Protein AF-A0A3S4IJY4-F1 (afdb_monomer_lite)

pLDDT: mean 81.67, std 12.67, range [52.19, 96.19]

Secondary structure (DSSP, 8-state):
---HHHHHTTTHHHHHHHHHHHHHT-SS-------SEEEETTEEEE-PPPHHHHTS-TTT------TTPPPSS-HHHHHHHHHHHHHHHHHHTTS-----

Foldseek 3Di:
DPDPVCVVVVVVVVVVVVVVVVVVVDDDDDDDDDDQWDADPNDIDGDDDDPVLVVDDPVNDDDPDDVPDDDPDDPVRVVVVVVVVVVVVVVVVPPPDDDD

Sequence (100 aa):
MPHSESVENGMVEEERRLMYVGITRAQRSLTLSYCVKRRRAGEWQFIEPSRFISEIDGEDLRHFGKPGAEPLVSKSEGKSRLANLTAMLAGKDKSGEMPD

Organism: Chromobacterium violaceum (NCBI:txid536)

Radius of gyration: 21.25 Å; chains: 1; bounding box: 43×36×60 Å

InterPro domains:
  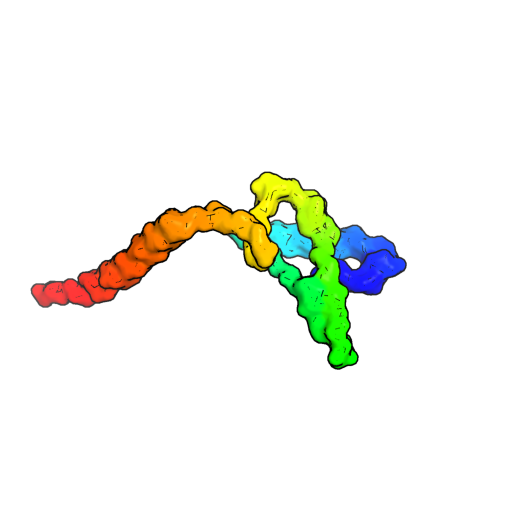IPR000212 UvrD-like helicase [PTHR11070] (2-67)
  IPR014017 UvrD-like helicase, C-terminal [PF13361] (1-36)
  IPR027417 P-loop containing nucleoside triphosphate hydrolase [G3DSA:3.40.50.300] (1-56)
  IPR027417 P-loop containing nucleoside triphosphate hydrolase [SSF52540] (1-59)

Structure (mmCIF, N/CA/C/O backbone):
data_AF-A0A3S4IJY4-F1
#
_entry.id   AF-A0A3S4IJY4-F1
#
loop_
_atom_site.group_PDB
_atom_site.id
_atom_site.type_symbol
_atom_site.label_atom_id
_atom_site.label_alt_id
_atom_site.label_comp_id
_atom_site.label_asym_id
_atom_site.label_entity_id
_atom_site.label_seq_id
_atom_site.pdbx_PDB_ins_code
_atom_site.Cartn_x
_atom_site.Cartn_y
_atom_site.Cartn_z
_atom_site.occupancy
_atom_site.B_iso_or_equiv
_atom_site.auth_seq_id
_atom_site.auth_comp_id
_atom_site.auth_asym_id
_atom_site.auth_atom_id
_atom_si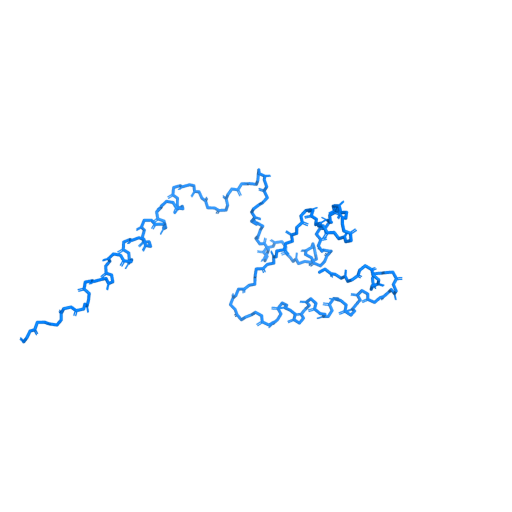te.pdbx_PDB_model_num
ATOM 1 N N . MET A 1 1 ? 9.466 -0.607 -1.462 1.00 52.97 1 MET A N 1
ATOM 2 C CA . MET A 1 1 ? 9.352 -1.401 -2.705 1.00 52.97 1 MET A CA 1
ATOM 3 C C . MET A 1 1 ? 10.620 -2.203 -2.857 1.00 52.97 1 MET A C 1
ATOM 5 O O . MET A 1 1 ? 11.638 -1.640 -2.457 1.00 52.97 1 MET A O 1
ATOM 9 N N . PRO A 1 2 ? 10.557 -3.438 -3.398 1.00 58.41 2 PRO A N 1
ATOM 10 C CA . PRO A 1 2 ? 11.756 -4.219 -3.670 1.00 58.41 2 PRO A CA 1
ATOM 11 C C . PRO A 1 2 ? 12.753 -3.357 -4.431 1.00 58.41 2 PRO A C 1
ATOM 13 O O . PRO A 1 2 ? 12.349 -2.629 -5.349 1.00 58.41 2 PRO A O 1
ATOM 16 N N . HIS A 1 3 ? 14.014 -3.360 -4.005 1.00 60.88 3 HIS A N 1
ATOM 17 C CA . HIS A 1 3 ? 15.032 -2.576 -4.687 1.00 60.88 3 HIS A CA 1
ATOM 18 C C . HIS A 1 3 ? 15.071 -3.021 -6.154 1.00 60.88 3 HIS A C 1
ATOM 20 O O . HIS A 1 3 ? 15.000 -4.217 -6.435 1.00 60.88 3 HIS A O 1
ATOM 26 N N . SER A 1 4 ? 15.128 -2.078 -7.100 1.00 62.03 4 SER A N 1
ATOM 27 C CA . SER A 1 4 ? 1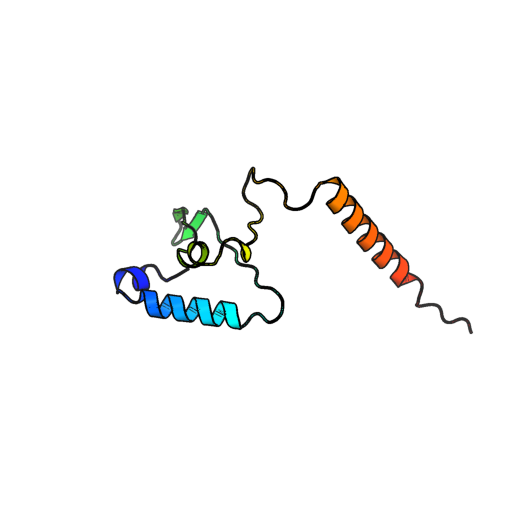5.116 -2.411 -8.535 1.00 62.03 4 SER A CA 1
ATOM 28 C C . SER A 1 4 ? 16.221 -3.418 -8.881 1.00 62.03 4 SER A C 1
ATOM 30 O O . SER A 1 4 ? 15.986 -4.357 -9.632 1.00 62.03 4 SER A O 1
ATOM 32 N N . GLU A 1 5 ? 17.369 -3.303 -8.211 1.00 58.78 5 GLU A N 1
ATOM 33 C CA . GLU A 1 5 ? 18.490 -4.243 -8.321 1.00 58.78 5 GLU A CA 1
ATOM 34 C C . GLU A 1 5 ? 18.174 -5.634 -7.744 1.00 58.78 5 GLU A C 1
ATOM 36 O O . GLU A 1 5 ? 18.658 -6.636 -8.258 1.00 58.78 5 GLU A O 1
ATOM 41 N N . SER A 1 6 ? 17.340 -5.740 -6.704 1.00 60.53 6 SER A N 1
ATOM 42 C CA . SER A 1 6 ? 16.916 -7.035 -6.149 1.00 60.53 6 SER A CA 1
ATOM 43 C C . SER A 1 6 ? 16.039 -7.808 -7.136 1.00 60.53 6 SER A C 1
ATOM 45 O O . SER A 1 6 ? 16.071 -9.036 -7.161 1.00 60.53 6 SER A O 1
ATOM 47 N N . VAL A 1 7 ? 15.266 -7.104 -7.968 1.00 63.19 7 VAL A N 1
ATOM 48 C CA . VAL A 1 7 ? 14.456 -7.726 -9.026 1.00 63.19 7 VAL A CA 1
ATOM 49 C C . VAL A 1 7 ? 15.344 -8.230 -10.165 1.00 63.19 7 VAL A C 1
ATOM 51 O O . VAL A 1 7 ? 15.142 -9.348 -10.631 1.00 63.19 7 VAL A O 1
ATOM 54 N N . GLU A 1 8 ? 16.346 -7.449 -10.571 1.00 62.62 8 GLU A N 1
ATOM 55 C CA . GLU A 1 8 ? 17.293 -7.825 -11.635 1.00 62.62 8 GLU A CA 1
ATOM 56 C C . GLU A 1 8 ? 18.236 -8.964 -11.219 1.00 62.62 8 GLU A C 1
ATOM 58 O O . GLU A 1 8 ? 18.564 -9.819 -12.038 1.00 62.62 8 GLU A O 1
ATOM 63 N N . ASN A 1 9 ? 18.601 -9.041 -9.937 1.00 70.75 9 ASN A N 1
ATOM 64 C CA . ASN A 1 9 ? 19.506 -10.065 -9.403 1.00 70.75 9 ASN A CA 1
ATOM 65 C C . ASN A 1 9 ? 18.797 -11.339 -8.902 1.00 70.75 9 ASN A C 1
ATOM 67 O O . ASN A 1 9 ? 19.425 -12.178 -8.261 1.00 70.75 9 ASN A O 1
ATOM 71 N N . GLY A 1 10 ? 17.485 -11.488 -9.128 1.00 72.69 10 GLY A N 1
ATOM 72 C CA . GLY A 1 10 ? 16.724 -12.659 -8.666 1.00 72.69 10 GLY A CA 1
ATOM 73 C C . GLY A 1 10 ? 16.514 -12.737 -7.144 1.00 72.69 10 GLY A C 1
ATOM 74 O O . GLY A 1 10 ? 16.053 -13.755 -6.634 1.00 72.69 10 GLY A O 1
ATOM 75 N N . MET A 1 11 ? 16.782 -11.656 -6.408 1.00 79.75 11 MET A N 1
ATOM 76 C CA . MET A 1 11 ? 16.662 -11.548 -4.944 1.00 79.75 11 MET A CA 1
ATOM 77 C C . MET A 1 11 ? 15.251 -11.141 -4.483 1.00 79.75 11 MET A C 1
ATOM 79 O O . MET A 1 11 ? 15.058 -10.631 -3.379 1.00 79.75 11 MET A O 1
ATOM 83 N N . VAL A 1 12 ? 14.236 -11.370 -5.320 1.00 84.94 12 VAL A N 1
ATOM 84 C CA . VAL A 1 12 ? 12.832 -11.023 -5.034 1.00 84.94 12 VAL A CA 1
ATOM 85 C C . VAL A 1 12 ? 12.322 -11.722 -3.773 1.00 84.94 12 VAL A C 1
ATOM 87 O O . VAL A 1 12 ? 11.544 -11.137 -3.022 1.00 84.94 12 VAL A O 1
ATOM 90 N N . GLU A 1 13 ? 12.786 -12.942 -3.506 1.00 87.06 13 GLU A N 1
ATOM 91 C CA . GLU A 1 13 ? 12.387 -13.704 -2.320 1.00 87.06 13 GLU A CA 1
ATOM 92 C C . GLU A 1 13 ? 12.900 -13.092 -1.013 1.00 87.06 13 GLU A C 1
ATOM 94 O O . GLU A 1 13 ? 12.221 -13.159 0.012 1.00 87.06 13 GLU A O 1
ATOM 99 N N . GLU A 1 14 ? 14.052 -12.423 -1.033 1.00 88.25 14 GLU A N 1
ATOM 100 C CA . GLU A 1 14 ? 14.539 -11.715 0.152 1.00 88.25 14 GLU A CA 1
ATOM 101 C C . GLU A 1 14 ? 13.705 -10.454 0.413 1.00 88.25 14 GLU A C 1
ATOM 103 O O . GLU A 1 14 ? 13.272 -10.199 1.534 1.00 88.25 14 GLU A O 1
ATOM 108 N N . GLU A 1 15 ? 13.351 -9.715 -0.637 1.00 89.62 15 GLU A N 1
ATOM 109 C CA . GLU A 1 15 ? 12.435 -8.573 -0.528 1.00 89.62 15 GLU A CA 1
ATOM 110 C C . GLU A 1 15 ? 11.031 -8.991 -0.063 1.00 89.62 15 GLU A C 1
ATOM 112 O O . GLU A 1 15 ? 10.374 -8.275 0.700 1.00 89.62 15 GLU A O 1
ATOM 117 N N . ARG A 1 16 ? 10.571 -10.178 -0.476 1.00 90.25 16 ARG A N 1
ATOM 118 C CA . ARG A 1 16 ? 9.326 -10.786 0.007 1.00 90.25 16 ARG A CA 1
ATOM 119 C C . ARG A 1 16 ? 9.401 -11.056 1.508 1.00 90.25 16 ARG A C 1
ATOM 121 O O . ARG A 1 16 ? 8.461 -10.720 2.232 1.00 90.25 16 ARG A O 1
ATOM 128 N N . ARG A 1 17 ? 10.519 -11.601 1.999 1.00 92.06 17 ARG A N 1
ATOM 129 C CA . ARG A 1 17 ? 10.745 -11.790 3.443 1.00 92.06 17 ARG A CA 1
ATOM 130 C C . ARG A 1 17 ? 10.749 -10.462 4.190 1.00 92.06 17 ARG A C 1
ATOM 132 O O . ARG A 1 17 ? 10.112 -10.369 5.238 1.00 92.06 17 ARG A O 1
ATOM 139 N N . LEU A 1 18 ? 11.387 -9.426 3.647 1.00 91.62 18 LEU A N 1
ATOM 140 C CA . LEU A 1 18 ? 11.371 -8.088 4.246 1.00 91.62 18 LEU A CA 1
ATOM 141 C C . LEU A 1 18 ? 9.948 -7.522 4.348 1.00 91.62 18 LEU A C 1
ATOM 143 O O . LEU A 1 18 ? 9.572 -7.003 5.401 1.00 91.62 18 LEU A O 1
ATOM 147 N N . MET A 1 19 ? 9.130 -7.670 3.301 1.00 91.56 19 MET A N 1
ATOM 148 C CA . MET A 1 19 ? 7.718 -7.275 3.336 1.00 91.56 19 MET A CA 1
ATOM 149 C C . MET A 1 19 ? 6.947 -8.051 4.411 1.00 91.56 19 MET A C 1
ATOM 151 O O . MET A 1 19 ? 6.242 -7.442 5.214 1.00 91.56 19 MET A O 1
ATOM 155 N N . TYR A 1 20 ? 7.110 -9.375 4.469 1.00 92.88 20 TYR A N 1
ATOM 156 C CA . TYR A 1 20 ? 6.449 -10.231 5.458 1.00 92.88 20 TYR A CA 1
ATOM 157 C C . TYR A 1 20 ? 6.812 -9.850 6.901 1.00 92.88 20 TYR A C 1
ATOM 159 O O . TYR A 1 20 ? 5.933 -9.714 7.756 1.00 92.88 20 TYR A O 1
ATOM 167 N N . VAL A 1 21 ? 8.097 -9.609 7.178 1.00 95.44 21 VAL A N 1
ATOM 168 C CA . VAL A 1 21 ? 8.549 -9.102 8.483 1.00 95.44 21 VAL A CA 1
ATOM 169 C C . VAL A 1 21 ? 7.930 -7.733 8.770 1.00 95.44 21 VAL A C 1
ATOM 171 O O . VAL A 1 21 ? 7.466 -7.496 9.881 1.00 95.44 21 VAL A O 1
ATOM 174 N N . GLY A 1 22 ? 7.869 -6.835 7.784 1.00 93.62 22 GLY A N 1
ATOM 175 C CA . GLY A 1 22 ? 7.205 -5.537 7.927 1.00 93.62 22 GLY A CA 1
ATOM 176 C C . GLY A 1 22 ? 5.722 -5.657 8.293 1.00 93.62 22 GLY A C 1
ATOM 177 O O . GLY A 1 22 ? 5.261 -4.963 9.198 1.00 93.62 22 GLY A O 1
ATOM 178 N N . ILE A 1 23 ? 4.993 -6.569 7.644 1.00 92.94 23 ILE A N 1
ATOM 179 C CA . ILE A 1 23 ? 3.575 -6.839 7.923 1.00 92.94 23 ILE A CA 1
ATOM 180 C C . ILE A 1 23 ? 3.401 -7.365 9.352 1.00 92.94 23 ILE A C 1
ATOM 182 O O . ILE A 1 23 ? 2.637 -6.805 10.134 1.00 92.94 23 ILE A O 1
ATOM 186 N N . THR A 1 24 ? 4.152 -8.402 9.720 1.00 95.12 24 THR A N 1
ATOM 187 C CA . THR A 1 24 ? 4.026 -9.085 11.021 1.00 95.12 24 THR A CA 1
ATOM 188 C C . THR A 1 24 ? 4.491 -8.250 12.219 1.00 95.12 24 THR A C 1
ATOM 190 O O . THR A 1 24 ? 4.206 -8.600 13.363 1.00 95.12 24 THR A O 1
ATOM 193 N N . ARG A 1 25 ? 5.169 -7.116 11.993 1.00 96.19 25 ARG A N 1
ATOM 194 C CA . ARG A 1 25 ? 5.509 -6.146 13.051 1.00 96.19 25 ARG A CA 1
ATOM 195 C C . ARG A 1 25 ? 4.299 -5.349 13.537 1.00 96.19 25 ARG A C 1
ATOM 197 O O . ARG A 1 25 ? 4.322 -4.847 14.662 1.00 96.19 25 ARG A O 1
ATOM 204 N N . ALA A 1 26 ? 3.268 -5.191 12.710 1.00 94.56 26 ALA A N 1
ATOM 205 C CA . ALA A 1 26 ? 2.072 -4.449 13.080 1.00 94.56 26 ALA A CA 1
ATOM 206 C C . ALA A 1 26 ? 1.177 -5.293 14.004 1.00 94.56 26 ALA A C 1
ATOM 208 O O . ALA A 1 26 ? 0.752 -6.382 13.644 1.00 94.56 26 ALA A O 1
ATOM 209 N N . GLN A 1 27 ? 0.860 -4.773 15.194 1.00 93.62 27 GLN A N 1
ATOM 210 C CA . GLN A 1 27 ? 0.038 -5.496 16.181 1.00 93.62 27 GLN A CA 1
ATOM 211 C C . GLN A 1 27 ? -1.467 -5.226 16.059 1.00 93.62 27 GLN A C 1
ATOM 213 O O . GLN A 1 27 ? -2.272 -6.044 16.488 1.00 93.62 27 GLN A O 1
ATOM 218 N N . ARG A 1 28 ? -1.855 -4.047 15.554 1.00 93.19 28 ARG A N 1
ATOM 219 C CA . ARG A 1 28 ? -3.263 -3.604 15.510 1.00 93.19 28 ARG A CA 1
ATOM 220 C C . ARG A 1 28 ? -3.732 -3.272 14.102 1.00 93.19 28 ARG A C 1
ATOM 222 O O . ARG A 1 28 ? -4.778 -3.734 13.676 1.00 93.19 28 ARG A O 1
ATOM 229 N N . SER A 1 29 ? -2.972 -2.441 13.397 1.00 90.94 29 SER A N 1
ATOM 230 C CA . SER A 1 29 ? -3.302 -1.992 12.047 1.00 90.94 29 SER A CA 1
ATOM 231 C C . SER A 1 29 ? -2.028 -1.723 11.262 1.00 90.94 29 SER A C 1
ATOM 233 O O . SER A 1 29 ? -1.079 -1.160 11.813 1.00 90.94 29 SER A O 1
ATOM 235 N N . LEU A 1 30 ? -2.039 -2.063 9.976 1.00 92.25 30 LEU A N 1
ATOM 236 C CA . LEU A 1 30 ? -0.970 -1.765 9.032 1.00 92.25 30 LEU A CA 1
ATOM 237 C C . LEU A 1 30 ? -1.504 -0.829 7.948 1.00 92.25 30 LEU A C 1
ATOM 239 O O . LEU A 1 30 ? -2.478 -1.149 7.272 1.00 92.25 30 LEU A O 1
ATOM 243 N N . THR A 1 31 ? -0.835 0.305 7.756 1.00 92.00 31 THR A N 1
ATOM 244 C CA . THR A 1 31 ? -1.122 1.220 6.649 1.00 92.00 31 THR A CA 1
ATOM 245 C C . THR A 1 31 ? 0.042 1.190 5.677 1.00 92.00 31 THR A C 1
ATOM 247 O O . THR A 1 31 ? 1.161 1.561 6.030 1.00 92.00 31 THR A O 1
ATOM 250 N N . LEU A 1 32 ? -0.226 0.772 4.443 1.00 90.44 32 LEU A N 1
ATOM 251 C CA . LEU A 1 32 ? 0.745 0.789 3.356 1.00 90.44 32 LEU A CA 1
ATOM 252 C C . LEU A 1 32 ? 0.516 2.025 2.488 1.00 90.44 32 LEU A C 1
ATOM 254 O O . LEU A 1 32 ? -0.606 2.297 2.065 1.00 90.44 32 LEU A O 1
ATOM 258 N N . SER A 1 33 ? 1.585 2.762 2.198 1.00 90.00 33 SER A N 1
ATOM 259 C CA . SER A 1 33 ? 1.553 3.914 1.300 1.00 90.00 33 SER A CA 1
ATOM 260 C C . SER A 1 33 ? 2.517 3.716 0.134 1.00 90.00 33 SER A C 1
ATOM 262 O O . SER A 1 33 ? 3.561 3.071 0.249 1.00 90.00 33 SER A O 1
ATOM 264 N N . TYR A 1 34 ? 2.151 4.266 -1.019 1.00 89.12 34 TYR A N 1
ATOM 265 C CA . TYR A 1 34 ? 3.001 4.325 -2.201 1.00 89.12 34 TYR A CA 1
ATOM 266 C C . TYR A 1 34 ? 2.765 5.648 -2.929 1.00 89.12 34 TYR A C 1
ATOM 268 O O . TYR A 1 34 ? 1.777 6.342 -2.688 1.00 89.12 34 TYR A O 1
ATOM 276 N N . CYS A 1 35 ? 3.692 6.009 -3.810 1.00 89.06 35 CYS A N 1
ATOM 277 C CA . CYS A 1 35 ? 3.604 7.213 -4.627 1.00 89.06 35 CYS A CA 1
ATOM 278 C C . CYS A 1 35 ? 3.459 6.828 -6.099 1.00 89.06 35 CYS A C 1
ATOM 280 O O . CYS A 1 35 ? 4.078 5.872 -6.551 1.00 89.06 35 CYS A O 1
ATOM 282 N N . VAL A 1 36 ? 2.661 7.595 -6.845 1.00 88.19 36 VAL A N 1
ATOM 283 C CA . VAL A 1 36 ? 2.515 7.433 -8.305 1.00 88.19 36 VAL A CA 1
ATOM 284 C C . VAL A 1 36 ? 3.730 8.002 -9.042 1.00 88.19 36 VAL A C 1
ATOM 286 O O . VAL A 1 36 ? 4.094 7.549 -10.123 1.00 88.19 36 VAL A O 1
ATOM 289 N N . LYS A 1 37 ? 4.373 9.014 -8.451 1.00 91.44 37 LYS A N 1
ATOM 290 C CA . LYS A 1 37 ? 5.502 9.734 -9.030 1.00 91.44 37 LYS A CA 1
ATOM 291 C C . LYS A 1 37 ? 6.471 10.141 -7.923 1.00 91.44 37 LYS A C 1
ATOM 293 O O . LYS A 1 37 ? 6.039 10.680 -6.904 1.00 91.44 37 LYS A O 1
ATOM 298 N N . ARG A 1 38 ? 7.771 9.917 -8.123 1.00 92.12 38 ARG A N 1
ATOM 299 C CA . ARG A 1 38 ? 8.838 10.341 -7.198 1.00 92.12 38 ARG A CA 1
ATOM 300 C C . ARG A 1 38 ? 9.968 11.034 -7.938 1.00 92.12 38 ARG A C 1
ATOM 302 O O . ARG A 1 38 ? 10.172 10.789 -9.124 1.00 92.12 38 ARG A O 1
ATOM 309 N N . ARG A 1 39 ? 10.722 11.873 -7.229 1.00 94.25 39 ARG A N 1
ATOM 310 C CA . ARG A 1 39 ? 11.948 12.471 -7.758 1.00 94.25 39 ARG A CA 1
ATOM 311 C C . ARG A 1 39 ? 13.150 11.631 -7.333 1.00 94.25 39 ARG A C 1
ATOM 313 O O . ARG A 1 39 ? 13.335 11.406 -6.139 1.00 94.25 39 ARG A O 1
ATOM 320 N N . ARG A 1 40 ? 13.958 11.169 -8.284 1.00 90.69 40 ARG A N 1
ATOM 321 C CA . ARG A 1 40 ? 15.193 10.412 -8.038 1.00 90.69 40 ARG A CA 1
ATOM 322 C C . ARG A 1 40 ? 16.283 10.958 -8.950 1.00 90.69 40 ARG A C 1
ATOM 324 O O . ARG A 1 40 ? 16.038 11.144 -10.132 1.00 90.69 40 ARG A O 1
ATOM 331 N N . ALA A 1 41 ? 17.458 11.246 -8.387 1.00 91.69 41 ALA A N 1
ATOM 332 C CA . ALA A 1 41 ? 18.590 11.818 -9.126 1.00 91.69 41 ALA A CA 1
ATOM 333 C C . ALA A 1 41 ? 18.216 13.058 -9.972 1.00 91.69 41 ALA A C 1
ATOM 335 O O . ALA A 1 41 ? 18.650 13.220 -11.102 1.00 91.69 41 ALA A O 1
ATOM 336 N N . GLY A 1 42 ? 17.366 13.935 -9.426 1.00 94.38 42 GLY A N 1
ATOM 337 C CA . GLY A 1 42 ? 16.920 15.155 -10.106 1.00 94.38 42 GLY A CA 1
ATOM 338 C C . GLY A 1 42 ? 15.745 14.964 -11.068 1.00 94.38 42 GLY A C 1
ATOM 339 O O . GLY A 1 42 ? 15.009 15.930 -11.282 1.00 94.38 42 GLY A O 1
ATOM 340 N N . GLU A 1 43 ? 15.492 13.743 -11.532 1.00 93.69 43 GLU A N 1
ATOM 341 C CA . GLU A 1 43 ? 14.444 13.418 -12.496 1.00 93.69 43 GLU A CA 1
ATOM 342 C C . GLU A 1 43 ? 13.162 12.921 -11.837 1.00 93.69 43 GLU A C 1
ATOM 344 O O . GLU A 1 43 ? 13.156 12.327 -10.757 1.00 93.69 43 GLU A O 1
ATOM 349 N N . TRP A 1 44 ? 12.046 13.167 -12.513 1.00 94.31 44 TRP A N 1
ATOM 350 C CA . TRP A 1 44 ? 10.746 12.661 -12.116 1.00 94.31 44 TRP A CA 1
ATOM 351 C C . TRP A 1 44 ? 10.481 11.301 -12.753 1.00 94.31 44 TRP A C 1
ATOM 353 O O . TRP A 1 44 ? 10.480 11.180 -13.972 1.00 94.31 44 TRP A O 1
ATOM 363 N N . GLN A 1 45 ? 10.164 10.309 -11.930 1.00 91.25 45 GLN A N 1
ATOM 364 C CA . GLN A 1 45 ? 9.888 8.945 -12.368 1.00 91.25 45 GLN A CA 1
ATOM 365 C C . GLN A 1 45 ? 8.495 8.528 -11.908 1.00 91.25 45 GLN A C 1
ATOM 367 O O . GLN A 1 45 ? 8.135 8.743 -10.745 1.00 91.25 45 GLN A O 1
ATOM 372 N N . PHE A 1 46 ? 7.717 7.944 -12.819 1.00 89.69 46 PHE A N 1
ATOM 373 C CA . PHE A 1 46 ? 6.489 7.241 -12.465 1.00 89.69 46 PHE A CA 1
ATOM 374 C C . PHE A 1 46 ? 6.843 5.886 -11.865 1.00 89.69 46 PHE A C 1
ATOM 376 O O . PHE A 1 46 ? 7.799 5.243 -12.297 1.00 89.69 46 PHE A O 1
ATOM 383 N N . ILE A 1 47 ? 6.108 5.493 -10.832 1.00 87.50 47 ILE A N 1
ATOM 384 C CA . ILE A 1 47 ? 6.373 4.274 -10.075 1.00 87.50 47 ILE A CA 1
ATOM 385 C C . ILE A 1 47 ? 5.079 3.481 -9.996 1.00 87.50 47 ILE A C 1
ATOM 387 O O . ILE A 1 47 ? 4.028 4.018 -9.640 1.00 87.50 47 ILE A O 1
ATOM 391 N N . GLU A 1 48 ? 5.172 2.197 -10.314 1.00 85.00 48 GLU A N 1
ATOM 392 C CA . GLU A 1 48 ? 4.080 1.261 -10.092 1.00 85.00 48 GLU A CA 1
ATOM 393 C C . GLU A 1 48 ? 4.046 0.801 -8.628 1.00 85.00 48 GLU A C 1
ATOM 395 O O . GLU A 1 48 ? 5.095 0.735 -7.980 1.00 85.00 48 GLU A O 1
ATOM 400 N N . PRO A 1 49 ? 2.865 0.470 -8.076 1.00 87.00 49 PRO A N 1
ATOM 401 C CA . PRO A 1 49 ? 2.761 -0.117 -6.745 1.00 87.00 49 PRO A CA 1
ATOM 402 C C . PRO A 1 49 ? 3.570 -1.416 -6.607 1.00 87.00 49 PRO A C 1
ATOM 404 O O . PRO A 1 49 ? 3.862 -2.109 -7.578 1.00 87.00 49 PRO A O 1
ATOM 407 N N . SER A 1 50 ? 3.887 -1.799 -5.366 1.00 89.06 50 SER A N 1
ATOM 408 C CA . SER A 1 50 ? 4.539 -3.086 -5.098 1.00 89.06 50 SER A CA 1
ATOM 409 C C . SER A 1 50 ? 3.705 -4.263 -5.553 1.00 89.06 50 SER A C 1
ATOM 411 O O . SER A 1 50 ? 2.551 -4.373 -5.156 1.00 89.06 50 SER A O 1
ATOM 413 N N . ARG A 1 51 ? 4.331 -5.195 -6.286 1.00 86.25 51 ARG A N 1
ATOM 414 C CA . ARG A 1 51 ? 3.730 -6.493 -6.626 1.00 86.25 51 ARG A CA 1
ATOM 415 C C . ARG A 1 51 ? 3.225 -7.244 -5.393 1.00 86.25 51 ARG A C 1
ATOM 417 O O . ARG A 1 51 ? 2.185 -7.876 -5.447 1.00 86.25 51 ARG A O 1
ATOM 424 N N . PHE A 1 52 ? 3.895 -7.085 -4.249 1.00 90.19 52 PHE A N 1
ATOM 425 C CA . PHE A 1 52 ? 3.460 -7.706 -2.998 1.00 90.19 52 PHE A CA 1
ATOM 426 C C . PHE A 1 52 ? 2.129 -7.141 -2.477 1.00 90.19 52 PHE A C 1
ATOM 428 O O . PHE A 1 52 ? 1.489 -7.788 -1.667 1.00 90.19 52 PHE A O 1
ATOM 435 N N . ILE A 1 53 ? 1.691 -5.953 -2.922 1.00 88.62 53 ILE A N 1
ATOM 436 C CA . ILE A 1 53 ? 0.367 -5.415 -2.563 1.00 88.62 53 ILE A CA 1
ATOM 437 C C . ILE A 1 53 ? -0.734 -6.180 -3.302 1.00 88.62 53 ILE A C 1
ATOM 439 O O . ILE A 1 53 ? -1.764 -6.457 -2.704 1.00 88.62 53 ILE A O 1
ATOM 443 N N . SER A 1 54 ? -0.526 -6.536 -4.575 1.00 86.44 54 SER A N 1
ATOM 444 C CA . SER A 1 54 ? -1.506 -7.310 -5.358 1.00 86.44 54 SER A CA 1
ATOM 445 C C . SER A 1 54 ? -1.586 -8.786 -4.968 1.00 86.44 54 SER A C 1
ATOM 447 O O . SER A 1 54 ? -2.503 -9.473 -5.394 1.00 86.44 54 SER A O 1
ATOM 449 N N . GLU A 1 55 ? -0.614 -9.277 -4.203 1.00 89.00 55 GLU A N 1
ATOM 450 C CA . GLU A 1 55 ? -0.587 -10.653 -3.700 1.00 89.00 55 GLU A CA 1
ATOM 451 C C . GLU A 1 55 ? -1.320 -10.813 -2.355 1.00 89.00 55 GLU A C 1
ATOM 453 O O . GLU A 1 55 ? -1.567 -11.940 -1.934 1.00 89.00 55 GLU A O 1
ATOM 458 N N . ILE A 1 56 ? -1.645 -9.712 -1.666 1.00 88.00 56 ILE A N 1
ATOM 459 C CA . ILE A 1 56 ? -2.457 -9.738 -0.441 1.00 88.00 56 ILE A CA 1
ATOM 460 C C . ILE A 1 56 ? -3.918 -9.962 -0.840 1.00 88.00 56 ILE A C 1
ATOM 462 O O . ILE A 1 56 ? -4.379 -9.375 -1.821 1.00 88.00 56 ILE A O 1
ATOM 466 N N . ASP A 1 57 ? -4.640 -10.786 -0.074 1.00 83.56 57 ASP A N 1
ATOM 467 C CA . ASP A 1 57 ? -6.060 -11.044 -0.316 1.00 83.56 57 ASP A CA 1
ATOM 468 C C . ASP A 1 57 ? -6.866 -9.731 -0.324 1.00 83.56 57 ASP A C 1
ATOM 470 O O . ASP A 1 57 ? -6.654 -8.826 0.490 1.00 83.56 57 ASP A O 1
ATOM 474 N N . GLY A 1 58 ? -7.789 -9.618 -1.277 1.00 78.31 58 GLY A N 1
ATOM 475 C CA . GLY A 1 58 ? -8.594 -8.422 -1.489 1.00 78.31 58 GLY A CA 1
ATOM 476 C C . GLY A 1 58 ? -9.533 -8.119 -0.322 1.00 78.31 58 GLY A C 1
ATOM 477 O O . GLY A 1 58 ? -9.850 -6.951 -0.100 1.00 78.31 58 GLY A O 1
ATOM 478 N N . GLU A 1 59 ? -9.945 -9.132 0.445 1.00 83.38 59 GLU A N 1
ATOM 479 C CA . GLU A 1 59 ? -10.804 -8.941 1.624 1.00 83.38 59 GLU A CA 1
ATOM 480 C C . GLU A 1 59 ? -10.070 -8.246 2.785 1.00 83.38 59 GLU A C 1
ATOM 482 O O . GLU A 1 59 ? -10.670 -7.459 3.526 1.00 83.38 59 GLU A O 1
ATOM 487 N N . ASP A 1 60 ? -8.755 -8.452 2.890 1.00 83.88 60 ASP A N 1
ATOM 488 C CA . ASP A 1 60 ? -7.910 -7.866 3.935 1.00 83.88 60 ASP A CA 1
ATOM 489 C C . ASP A 1 60 ? -7.410 -6.457 3.582 1.00 83.88 60 ASP A C 1
ATOM 491 O O . ASP A 1 60 ? -6.924 -5.717 4.448 1.00 83.88 60 ASP A O 1
ATOM 495 N N . LEU A 1 61 ? -7.529 -6.048 2.314 1.00 86.31 61 LEU A N 1
ATOM 496 C CA . LEU A 1 61 ? -6.932 -4.816 1.816 1.00 86.31 61 LEU A CA 1
ATOM 497 C C . LEU A 1 61 ? -7.974 -3.736 1.509 1.00 86.31 61 LEU A C 1
ATOM 499 O O . LEU A 1 61 ? -8.773 -3.817 0.581 1.00 86.31 61 LEU A O 1
ATOM 503 N N . ARG A 1 62 ? -7.905 -2.630 2.254 1.00 86.31 62 ARG A N 1
ATOM 504 C CA . ARG A 1 62 ? -8.730 -1.440 2.004 1.00 86.31 62 ARG A CA 1
ATOM 505 C C . ARG A 1 62 ? -7.912 -0.379 1.279 1.00 86.31 62 ARG A C 1
ATOM 507 O O . ARG A 1 62 ? -6.934 0.138 1.817 1.00 86.31 62 ARG A O 1
ATOM 514 N N . HIS A 1 63 ? -8.319 -0.025 0.064 1.00 83.19 63 HIS A N 1
ATOM 515 C CA . HIS A 1 63 ? -7.674 1.041 -0.700 1.00 83.19 63 HIS A CA 1
ATOM 516 C C . HIS A 1 63 ? -8.239 2.417 -0.332 1.00 83.19 63 HIS A C 1
ATOM 518 O O . HIS A 1 63 ? -9.442 2.651 -0.414 1.00 83.19 63 HIS A O 1
ATOM 524 N N . PHE A 1 64 ? -7.350 3.357 -0.007 1.00 78.88 64 PHE A N 1
ATOM 525 C CA . PHE A 1 64 ? -7.695 4.748 0.289 1.00 78.88 64 PHE A CA 1
ATOM 526 C C . PHE A 1 64 ? -7.010 5.695 -0.703 1.00 78.88 64 PHE A C 1
ATOM 528 O O . PHE A 1 64 ? -5.929 5.399 -1.211 1.00 78.88 64 PHE A O 1
ATOM 535 N N . GLY A 1 65 ? -7.622 6.852 -0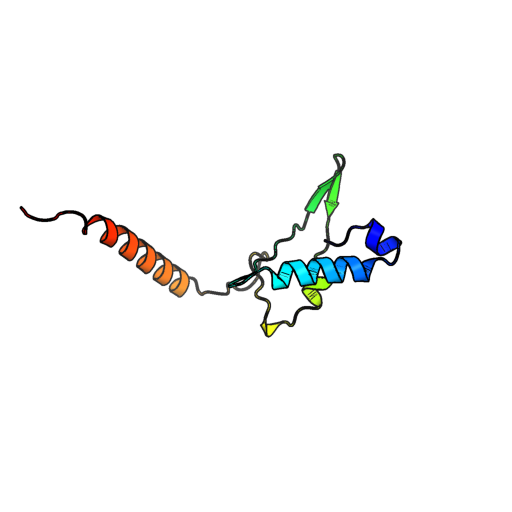.971 1.00 74.38 65 GLY A N 1
ATOM 536 C CA . GLY A 1 65 ? -6.962 7.956 -1.680 1.00 74.38 65 GLY A CA 1
ATOM 537 C C . GLY A 1 65 ? -6.762 7.776 -3.190 1.00 74.38 65 GLY A C 1
ATOM 538 O O . GLY A 1 65 ? -6.080 8.598 -3.797 1.00 74.38 65 GLY A O 1
ATOM 539 N N . LYS A 1 66 ? -7.358 6.752 -3.820 1.00 71.75 66 LYS A N 1
ATOM 540 C CA . LYS A 1 66 ? -7.433 6.678 -5.288 1.00 71.75 66 LYS A CA 1
ATOM 541 C C . LYS A 1 66 ? -8.337 7.813 -5.804 1.00 71.75 66 LYS A C 1
ATOM 543 O O . LYS A 1 66 ? -9.495 7.878 -5.382 1.00 71.75 66 LYS A O 1
ATOM 548 N N . PRO A 1 67 ? -7.858 8.694 -6.704 1.00 63.75 67 PRO A N 1
ATOM 549 C CA . PRO A 1 67 ? -8.712 9.697 -7.333 1.00 63.75 67 PRO A CA 1
ATOM 550 C C . PRO A 1 67 ? -9.891 9.011 -8.038 1.00 63.75 67 PRO A C 1
ATOM 552 O O . PRO A 1 67 ? -9.676 8.144 -8.880 1.00 63.75 67 PRO A O 1
ATOM 555 N N . GLY A 1 68 ? -11.124 9.364 -7.666 1.00 67.62 68 GLY A N 1
ATOM 556 C CA . GLY A 1 68 ? -12.343 8.795 -8.256 1.00 67.62 68 GLY A CA 1
ATOM 557 C C . GLY A 1 68 ? -12.813 7.452 -7.682 1.00 67.62 68 GLY A C 1
ATOM 558 O O . GLY A 1 68 ? -13.794 6.914 -8.183 1.00 67.62 68 GLY A O 1
ATOM 559 N N . ALA A 1 69 ? -12.167 6.909 -6.645 1.00 73.19 69 ALA A N 1
ATOM 560 C CA . ALA A 1 69 ? -12.696 5.735 -5.950 1.00 73.19 69 ALA A CA 1
ATOM 561 C C . ALA A 1 69 ? -13.918 6.094 -5.092 1.00 73.19 69 ALA A C 1
ATOM 563 O O . ALA A 1 69 ? -13.988 7.192 -4.528 1.00 73.19 69 ALA A O 1
ATOM 564 N N . GLU A 1 70 ? -14.857 5.153 -4.960 1.00 68.69 70 GLU A N 1
ATOM 565 C CA . GLU A 1 70 ? -15.981 5.338 -4.050 1.00 68.69 70 GLU A CA 1
ATOM 566 C C . GLU A 1 70 ? -15.480 5.467 -2.604 1.00 68.69 70 GLU A C 1
ATOM 568 O O . GLU A 1 70 ? -14.636 4.682 -2.154 1.00 68.69 70 GLU A O 1
ATOM 573 N N . PRO A 1 71 ? -15.951 6.480 -1.860 1.00 69.25 71 PRO A N 1
ATOM 574 C CA . PRO A 1 71 ? -15.539 6.663 -0.483 1.00 69.25 71 PRO A CA 1
ATOM 575 C C . PRO A 1 71 ? -16.061 5.504 0.376 1.00 69.25 71 PRO A C 1
ATOM 577 O O . PRO A 1 71 ? -17.261 5.263 0.439 1.00 69.25 71 PRO A O 1
ATOM 580 N N . LEU A 1 72 ? -15.153 4.843 1.105 1.00 70.06 72 LEU A N 1
ATOM 581 C CA . LEU A 1 72 ? -15.460 3.734 2.029 1.00 70.06 72 LEU A CA 1
ATOM 582 C C . LEU A 1 72 ? -16.481 4.093 3.117 1.00 70.06 72 LEU A C 1
ATOM 584 O O . LEU A 1 72 ? -17.050 3.218 3.759 1.00 70.06 72 LEU A O 1
ATOM 588 N N . VAL A 1 73 ? -16.661 5.387 3.367 1.00 78.31 73 VAL A N 1
ATOM 589 C CA . VAL A 1 73 ? -17.621 5.918 4.324 1.00 78.31 73 VAL A CA 1
ATOM 590 C C . VAL A 1 73 ? -18.434 6.982 3.612 1.00 78.31 73 VAL A C 1
ATOM 592 O O . VAL A 1 73 ? -17.877 7.905 3.012 1.00 78.31 73 VAL A O 1
ATOM 595 N N . SER A 1 74 ? -19.757 6.876 3.709 1.00 81.75 74 SER A N 1
ATOM 596 C CA . SER A 1 74 ? -20.652 7.893 3.167 1.00 81.75 74 SER A CA 1
ATOM 597 C C . SER A 1 74 ? -20.374 9.265 3.799 1.00 81.75 74 SER A C 1
ATOM 599 O O . SER A 1 74 ? -19.939 9.381 4.948 1.00 81.75 74 SER A O 1
ATOM 601 N N . LYS A 1 75 ? -20.657 10.345 3.062 1.00 81.00 75 LYS A N 1
ATOM 602 C CA . LYS A 1 75 ? -20.471 11.715 3.575 1.00 81.00 75 LYS A CA 1
ATOM 603 C C . LYS A 1 75 ? -21.266 11.965 4.864 1.00 81.00 75 LYS A C 1
ATOM 605 O O . LYS A 1 75 ? -20.789 12.686 5.737 1.00 81.00 75 LYS A O 1
ATOM 610 N N . SER A 1 76 ? -22.458 11.376 4.990 1.00 86.25 76 SER A N 1
ATOM 611 C CA . SER A 1 76 ? -23.308 11.490 6.180 1.00 86.25 76 SER A CA 1
ATOM 612 C C . SER A 1 76 ? -22.693 10.778 7.383 1.00 86.25 76 SER A C 1
ATOM 614 O O . SER A 1 76 ? -22.566 11.378 8.447 1.00 86.25 76 SER A O 1
ATOM 616 N N . GLU A 1 77 ? -22.238 9.540 7.210 1.00 84.75 77 GLU A N 1
ATOM 617 C CA . GLU A 1 77 ? -21.615 8.754 8.276 1.00 84.75 77 GLU A CA 1
ATOM 618 C C . GLU A 1 77 ? -20.270 9.350 8.716 1.00 84.75 77 GLU A C 1
ATOM 620 O O . GLU A 1 77 ? -19.988 9.436 9.913 1.00 84.75 77 GLU A O 1
ATOM 625 N N . GLY A 1 78 ? -19.475 9.854 7.766 1.00 85.44 78 GLY A N 1
ATOM 626 C CA . GLY A 1 78 ? -18.245 10.594 8.053 1.00 85.44 78 GLY A CA 1
ATOM 627 C C . GLY A 1 78 ? -18.510 11.857 8.876 1.00 85.44 78 GLY A C 1
ATOM 628 O O . GLY A 1 78 ? -17.809 12.111 9.857 1.00 85.44 78 GLY A O 1
ATOM 629 N N . LYS A 1 79 ? -19.566 12.610 8.538 1.00 88.31 79 LYS A N 1
ATOM 630 C CA . LYS A 1 79 ? -19.979 13.809 9.282 1.00 88.31 79 LYS A CA 1
ATOM 631 C C . LYS A 1 79 ? -20.429 13.472 10.706 1.00 88.31 79 LYS A C 1
ATOM 633 O O . LYS A 1 79 ? -20.026 14.166 11.635 1.00 88.31 79 LYS A O 1
ATOM 638 N N . SER A 1 80 ? -21.196 12.397 10.892 1.00 90.38 80 SER A N 1
ATOM 639 C CA . SER A 1 80 ? -21.637 11.945 12.220 1.00 90.38 80 SER A CA 1
ATOM 640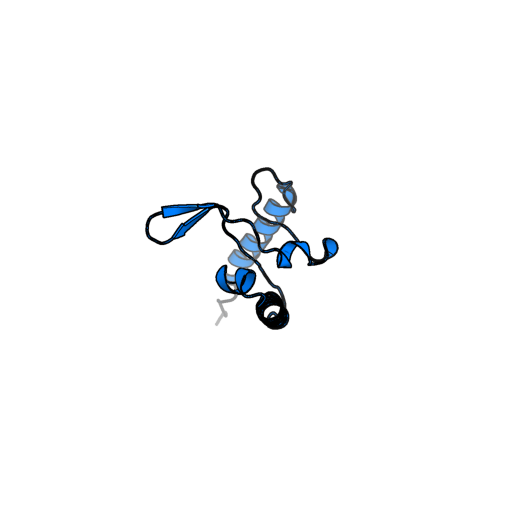 C C . SER A 1 80 ? -20.473 11.476 13.096 1.00 90.38 80 SER A C 1
ATOM 642 O O . SER A 1 80 ? -20.396 11.850 14.265 1.00 90.38 80 SER A O 1
ATOM 644 N N . ARG A 1 81 ? -19.523 10.709 12.538 1.00 89.12 81 ARG A N 1
ATOM 645 C CA . ARG A 1 81 ? -18.304 10.297 13.258 1.00 89.12 81 ARG A CA 1
ATOM 646 C C . ARG A 1 81 ? -17.493 11.502 13.725 1.00 89.12 81 ARG A C 1
ATOM 648 O O . ARG A 1 81 ? -17.060 11.533 14.873 1.00 89.12 81 ARG A O 1
ATOM 655 N N . LEU A 1 82 ? -17.322 12.493 12.853 1.00 89.81 82 LEU A N 1
ATOM 656 C CA . LEU A 1 82 ? -16.584 13.711 13.175 1.00 89.81 82 LEU A CA 1
ATOM 657 C C . LEU A 1 82 ? -17.300 14.522 14.263 1.00 89.81 82 LEU A C 1
ATOM 659 O O . LEU A 1 82 ? -16.659 14.919 15.228 1.00 89.81 82 LEU A O 1
ATOM 663 N N . ALA A 1 83 ? -18.626 14.674 14.175 1.00 91.12 83 ALA A N 1
ATOM 664 C CA . ALA A 1 83 ? -19.422 15.347 15.203 1.00 91.12 83 ALA A CA 1
ATOM 665 C C . ALA A 1 83 ? -19.290 14.678 16.583 1.00 91.12 83 ALA A C 1
ATOM 667 O O . ALA A 1 83 ? -19.095 15.369 17.582 1.00 91.12 83 ALA A O 1
ATOM 668 N N . ASN A 1 84 ? -19.321 13.342 16.636 1.00 91.00 84 ASN A N 1
ATOM 669 C CA . ASN A 1 84 ? -19.128 12.594 17.881 1.00 91.00 84 ASN A CA 1
ATOM 670 C C . ASN A 1 84 ? -17.726 12.814 18.471 1.00 91.00 84 ASN A C 1
ATOM 672 O O . ASN A 1 84 ? -17.600 13.026 19.674 1.00 91.00 84 ASN A O 1
ATOM 676 N N . LEU A 1 85 ? -16.679 12.820 17.637 1.00 90.06 85 LEU A N 1
ATOM 677 C CA . LEU A 1 85 ? -15.311 13.114 18.083 1.00 90.06 85 LEU A CA 1
ATOM 678 C C . LEU A 1 85 ? -15.185 14.543 18.626 1.00 90.06 85 LEU A C 1
ATOM 680 O O . LEU A 1 85 ? -14.586 14.745 19.681 1.00 90.06 85 LEU A O 1
ATOM 684 N N . THR A 1 86 ? -15.779 15.529 17.948 1.00 92.25 86 THR A N 1
ATOM 685 C CA . THR A 1 86 ? -15.796 16.926 18.409 1.00 92.25 86 THR A CA 1
ATOM 686 C C . THR A 1 86 ? -16.528 17.071 19.744 1.00 92.25 86 THR A C 1
ATOM 688 O O . THR A 1 86 ? -16.033 17.756 20.636 1.00 92.25 86 THR A O 1
ATOM 691 N N . ALA A 1 87 ? -17.664 16.393 19.920 1.00 91.50 87 ALA A N 1
ATOM 692 C CA . ALA A 1 87 ? -18.410 16.404 21.177 1.00 91.50 87 ALA A CA 1
ATOM 693 C C . ALA A 1 87 ? -17.625 15.750 22.329 1.00 91.50 87 ALA A C 1
ATOM 695 O O . ALA A 1 87 ? -17.597 16.286 23.436 1.00 91.50 87 ALA A O 1
ATOM 696 N N . MET A 1 88 ? -16.940 14.630 22.069 1.00 88.06 88 MET A N 1
ATOM 697 C CA . MET A 1 88 ? -16.080 13.966 23.058 1.00 88.06 88 MET A CA 1
ATOM 698 C C . MET A 1 88 ? -14.895 14.839 23.486 1.00 88.06 88 MET A C 1
ATOM 700 O O . MET A 1 88 ? -14.531 14.835 24.660 1.00 88.06 88 MET A O 1
ATOM 704 N N . LEU A 1 89 ? -14.305 15.595 22.556 1.00 87.62 89 LEU A N 1
ATOM 705 C CA . LEU A 1 89 ? -13.227 16.539 22.856 1.00 87.62 89 LEU A CA 1
ATOM 706 C C . LEU A 1 89 ? -13.729 17.708 23.716 1.00 87.62 89 LEU A C 1
ATOM 708 O O . LEU A 1 89 ? -13.119 18.000 24.737 1.00 87.62 89 LEU A O 1
ATOM 712 N N . ALA A 1 90 ? -14.878 18.302 23.376 1.00 86.94 90 ALA A N 1
ATOM 713 C CA . ALA A 1 90 ? -15.475 19.397 24.148 1.00 86.94 90 ALA A CA 1
ATOM 714 C C . ALA A 1 90 ? -15.945 18.975 25.557 1.00 86.94 90 ALA A C 1
ATOM 716 O O . ALA A 1 90 ? -15.960 19.785 26.482 1.00 86.94 90 ALA A O 1
ATOM 717 N N . GLY A 1 91 ? -16.337 17.710 25.740 1.00 70.31 91 GLY A N 1
ATOM 718 C CA . GLY A 1 91 ? -16.728 17.169 27.046 1.00 70.31 91 GLY A CA 1
ATOM 719 C C . GLY A 1 91 ? -15.553 16.911 27.996 1.00 70.31 91 GLY A C 1
ATOM 720 O O . GLY A 1 91 ? -15.751 16.880 29.209 1.00 70.31 91 GLY A O 1
ATOM 721 N N . LYS A 1 92 ? -14.332 16.753 27.470 1.00 59.25 92 LYS A N 1
ATOM 722 C CA . LYS A 1 92 ? -13.134 16.432 28.261 1.00 59.25 92 LYS A CA 1
ATOM 723 C C . LYS A 1 92 ? -12.564 17.639 29.016 1.00 59.25 92 LYS A C 1
ATOM 725 O O . LYS A 1 92 ? -11.906 17.452 30.033 1.00 59.25 92 LYS A O 1
ATOM 730 N N . ASP A 1 93 ? -12.890 18.855 28.582 1.00 57.09 93 ASP A N 1
ATOM 731 C CA . ASP A 1 93 ? -12.495 20.094 29.266 1.00 57.09 93 ASP A CA 1
ATOM 732 C C . ASP A 1 93 ? -13.288 20.346 30.567 1.00 57.09 93 ASP A C 1
ATOM 734 O O . ASP A 1 93 ? -12.880 21.160 31.388 1.00 57.09 93 ASP A O 1
ATOM 738 N N . LYS A 1 94 ? -14.402 19.632 30.805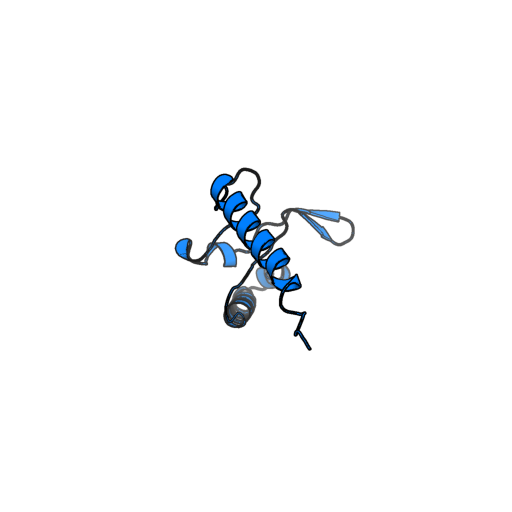 1.00 56.16 94 LYS A N 1
ATOM 739 C CA . LYS A 1 94 ? -15.292 19.854 31.966 1.00 56.16 94 LYS A CA 1
ATOM 740 C C . LYS A 1 94 ? -15.082 18.912 33.157 1.00 56.16 94 LYS A C 1
ATOM 742 O O . LYS A 1 94 ? -15.796 19.034 34.144 1.00 56.16 94 LYS A O 1
ATOM 747 N N . SER A 1 95 ? -14.128 17.983 33.102 1.00 52.47 95 SER A N 1
ATOM 748 C CA . SER A 1 95 ? -13.852 17.046 34.208 1.00 52.47 95 SER A CA 1
ATOM 749 C C . SER A 1 95 ? -12.711 17.492 35.138 1.00 52.47 95 SER A C 1
ATOM 751 O O . SER A 1 95 ? -12.170 16.663 35.864 1.00 52.47 95 SER A O 1
ATOM 753 N N . GLY A 1 96 ? -12.302 18.766 35.076 1.00 52.19 96 GLY A N 1
ATOM 754 C CA . GLY A 1 96 ? -11.172 19.319 35.836 1.00 52.19 96 GLY A CA 1
ATOM 755 C C . GLY A 1 96 ? -11.526 20.190 37.048 1.00 52.19 96 GLY A C 1
ATOM 756 O O . GLY A 1 96 ? -10.624 20.513 37.813 1.00 52.19 96 GLY A O 1
ATOM 757 N N . GLU A 1 97 ? -12.791 20.561 37.260 1.00 54.44 97 GLU A N 1
ATOM 758 C CA . GLU A 1 97 ? -13.197 21.332 38.446 1.00 54.44 97 GLU A CA 1
ATOM 759 C C . GLU A 1 97 ? -13.686 20.383 39.547 1.00 54.44 97 GLU A C 1
ATOM 761 O O . GLU A 1 97 ? -14.832 19.933 39.555 1.00 54.44 97 GLU A O 1
ATOM 766 N N . MET A 1 98 ? -12.773 20.051 40.464 1.00 57.28 98 MET A N 1
ATOM 767 C CA . MET A 1 98 ? -13.110 19.546 41.796 1.00 57.28 98 MET A CA 1
ATOM 768 C C . MET A 1 98 ? -13.689 20.719 42.608 1.00 57.28 98 MET A C 1
ATOM 770 O O . MET A 1 98 ? -12.975 21.709 42.767 1.00 57.28 98 MET A O 1
ATOM 774 N N . PRO A 1 99 ? -14.940 20.662 43.096 1.00 59.78 99 PRO A N 1
ATOM 775 C CA . PRO A 1 99 ? -15.431 21.645 44.056 1.00 59.78 99 PRO A CA 1
ATOM 776 C C . PRO A 1 99 ? -14.794 21.405 45.439 1.00 59.78 99 PRO A C 1
ATOM 778 O O . PRO A 1 99 ? -14.621 20.248 45.827 1.00 59.78 99 PRO A O 1
ATOM 781 N N . ASP A 1 100 ? -14.438 22.510 46.110 1.00 63.62 100 ASP A N 1
ATOM 782 C CA . ASP A 1 100 ? -13.756 22.602 47.420 1.00 63.62 100 ASP A CA 1
ATOM 783 C C . ASP A 1 100 ? -14.373 21.751 48.548 1.00 63.62 100 ASP A C 1
ATOM 785 O O . ASP A 1 100 ? -15.624 21.685 48.648 1.00 63.62 100 ASP A O 1
#